Protein AF-A0A2S0L4S2-F1 (afdb_monomer_lite)

Secondary structure (DSSP, 8-state):
-PPP--TGGGGTTT--HHHHHHHHHHHHHHHHHHHS---STHHHHHHHHHHHHHHHHHT--TT-S-S--SHHHHHHHHHHHHHHHHHHHHHHHHHHHHHHHHHHHTTSS--

Foldseek 3Di:
DDDDDDLVCCVVVVHFLVNVLVVLLVVVVVVLVVVDVDDDDLSVVLLLVLLVVLCVVVVHDSPDPDPGGDSVSSVSSSVSSVVSVVVVSVVVVVVVVVVVVVVVVVVPPDD

Structure (mmCIF, N/CA/C/O backbone):
data_AF-A0A2S0L4S2-F1
#
_entry.id   AF-A0A2S0L4S2-F1
#
loop_
_atom_site.group_PDB
_atom_site.id
_atom_site.type_symbol
_atom_site.label_atom_id
_atom_site.label_alt_id
_atom_site.label_comp_id
_atom_site.label_asym_id
_atom_site.label_entity_id
_atom_site.label_seq_id
_atom_site.pdbx_PDB_ins_code
_atom_site.Cartn_x
_atom_site.Cartn_y
_atom_site.Cartn_z
_atom_site.occupancy
_atom_site.B_iso_or_equiv
_atom_site.auth_seq_id
_atom_site.auth_comp_id
_atom_site.auth_asym_id
_atom_site.auth_atom_id
_atom_site.pdbx_PDB_model_num
ATOM 1 N N . MET A 1 1 ? -10.958 -21.756 -7.878 1.00 42.56 1 MET A N 1
ATOM 2 C CA . MET A 1 1 ? -11.996 -20.803 -7.430 1.00 42.56 1 MET A CA 1
ATOM 3 C C . MET A 1 1 ? -11.287 -19.605 -6.814 1.00 42.56 1 MET A C 1
ATOM 5 O O . MET A 1 1 ? -10.539 -19.812 -5.868 1.00 42.56 1 MET A O 1
ATOM 9 N N . LYS A 1 2 ? -11.422 -18.402 -7.387 1.00 64.38 2 LYS A N 1
ATOM 10 C CA . LYS A 1 2 ? -10.919 -17.156 -6.782 1.00 64.38 2 LYS A CA 1
ATOM 11 C C . LYS A 1 2 ? -12.111 -16.488 -6.096 1.00 64.38 2 LYS A C 1
ATOM 13 O O . LYS A 1 2 ? -13.141 -16.329 -6.741 1.00 64.38 2 LYS A O 1
ATOM 18 N N . ILE A 1 3 ? -11.988 -16.177 -4.809 1.00 64.56 3 ILE A N 1
ATOM 19 C CA . ILE A 1 3 ? -12.979 -15.393 -4.066 1.00 64.56 3 ILE A CA 1
ATOM 20 C C . ILE A 1 3 ? -12.424 -13.973 -3.988 1.00 64.56 3 ILE A C 1
ATOM 22 O O . ILE A 1 3 ? -11.278 -13.793 -3.572 1.00 64.56 3 ILE A O 1
ATOM 26 N N . THR A 1 4 ? -13.212 -12.998 -4.425 1.00 75.31 4 THR A N 1
ATOM 27 C CA . THR A 1 4 ? -12.920 -11.571 -4.261 1.00 75.31 4 THR A CA 1
ATOM 28 C C . THR A 1 4 ? -13.720 -11.080 -3.062 1.00 75.31 4 THR A C 1
ATOM 30 O O . THR A 1 4 ? -14.903 -11.394 -2.957 1.00 75.31 4 THR A O 1
ATOM 33 N N . ILE A 1 5 ? -13.059 -10.381 -2.143 1.00 74.56 5 ILE A N 1
ATOM 34 C CA . ILE A 1 5 ? -13.668 -9.809 -0.941 1.00 74.56 5 ILE A CA 1
ATOM 35 C C . ILE A 1 5 ? -13.353 -8.318 -0.974 1.00 74.56 5 ILE A C 1
ATOM 37 O O . ILE A 1 5 ? -12.178 -7.961 -1.080 1.00 74.56 5 ILE A O 1
ATOM 41 N N . GLU A 1 6 ? -14.379 -7.475 -0.892 1.00 83.00 6 GLU A N 1
ATOM 42 C CA . GLU A 1 6 ? -14.199 -6.029 -0.772 1.00 83.00 6 GLU A CA 1
ATOM 43 C C . GLU A 1 6 ? -13.612 -5.677 0.603 1.00 83.00 6 GLU A C 1
ATOM 45 O O . GLU A 1 6 ? -13.834 -6.379 1.597 1.00 83.00 6 GLU A O 1
ATOM 50 N N . ILE A 1 7 ? -12.838 -4.591 0.691 1.00 81.25 7 ILE A N 1
ATOM 51 C CA . ILE A 1 7 ? -12.198 -4.180 1.956 1.00 81.25 7 ILE A CA 1
ATOM 52 C C . ILE A 1 7 ? -13.258 -3.931 3.040 1.00 81.25 7 ILE A C 1
ATOM 54 O O . ILE A 1 7 ? -13.084 -4.349 4.186 1.00 81.25 7 ILE A O 1
ATOM 58 N N . GLU A 1 8 ? -14.390 -3.346 2.657 1.00 81.75 8 GLU A N 1
ATOM 59 C CA . GLU A 1 8 ? -15.551 -3.087 3.516 1.00 81.75 8 GLU A CA 1
ATOM 60 C C . GLU A 1 8 ? -16.111 -4.374 4.145 1.00 81.75 8 GLU A C 1
ATOM 62 O O . GLU A 1 8 ? -16.473 -4.410 5.326 1.00 81.75 8 GLU A O 1
ATOM 67 N N . ASP A 1 9 ? -16.094 -5.469 3.385 1.00 83.88 9 ASP A N 1
ATOM 68 C CA . ASP A 1 9 ? -16.600 -6.767 3.815 1.00 83.88 9 ASP A CA 1
ATOM 69 C C . ASP A 1 9 ? -15.601 -7.545 4.673 1.00 83.88 9 ASP A C 1
ATOM 71 O O . ASP A 1 9 ? -15.985 -8.466 5.397 1.00 83.88 9 ASP A O 1
ATOM 75 N N . CYS A 1 10 ? -14.316 -7.178 4.661 1.00 85.19 10 CYS A N 1
ATOM 76 C CA . CYS A 1 10 ? -13.273 -7.890 5.401 1.00 85.19 10 CYS A CA 1
ATOM 77 C C . CYS A 1 10 ? -13.555 -7.947 6.912 1.00 85.19 10 CYS A C 1
ATOM 79 O O . CYS A 1 10 ? -13.213 -8.938 7.571 1.00 85.19 10 CYS A O 1
ATOM 81 N N . LYS A 1 11 ? -14.247 -6.934 7.454 1.00 84.19 11 LYS A N 1
ATOM 82 C CA . LYS A 1 11 ? -14.705 -6.915 8.851 1.00 84.19 11 LYS A CA 1
ATOM 83 C C . LYS A 1 11 ? -15.668 -8.064 9.152 1.00 84.19 11 LYS A C 1
ATOM 85 O O . LYS A 1 11 ? -15.559 -8.676 10.213 1.00 84.19 11 LYS A O 1
ATOM 90 N N . ASN A 1 12 ? -16.559 -8.384 8.215 1.00 87.38 12 ASN A N 1
ATOM 91 C CA . ASN A 1 12 ? -17.563 -9.442 8.354 1.00 87.38 12 ASN A CA 1
ATOM 92 C C . ASN A 1 12 ? -16.927 -10.842 8.353 1.00 87.38 12 ASN A C 1
ATOM 94 O O . ASN A 1 12 ? -17.488 -11.778 8.916 1.00 87.38 12 ASN A O 1
ATOM 98 N N . TYR A 1 13 ? -15.722 -10.967 7.791 1.00 85.31 13 TYR A N 1
ATOM 99 C CA . TYR A 1 13 ? -14.937 -12.204 7.760 1.00 85.31 13 TYR A CA 1
ATOM 100 C C . TYR A 1 13 ? -13.884 -12.302 8.876 1.00 85.31 13 TYR A C 1
ATOM 102 O O . TYR A 1 13 ? -13.081 -13.235 8.882 1.00 85.31 13 TYR A O 1
ATOM 110 N N . GLY A 1 14 ? -13.858 -11.352 9.820 1.00 84.62 14 GLY A N 1
ATOM 111 C CA . GLY A 1 14 ? -12.909 -11.358 10.938 1.00 84.62 14 GLY A CA 1
ATOM 112 C C . GLY A 1 14 ? -11.448 -11.178 10.516 1.00 84.62 14 GLY A C 1
ATOM 113 O O . GLY A 1 14 ? -10.538 -11.578 11.245 1.00 84.62 14 GLY A O 1
ATOM 114 N N . LEU A 1 15 ? -11.200 -10.600 9.337 1.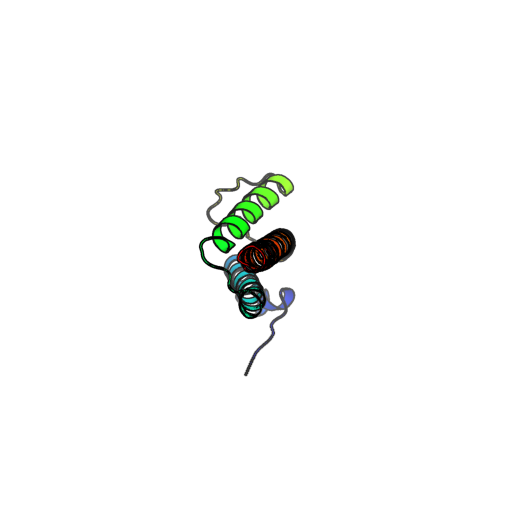00 88.69 15 LEU A N 1
ATOM 115 C CA . LEU A 1 15 ? -9.843 -10.351 8.871 1.00 88.69 15 LEU A CA 1
ATOM 116 C C . LEU A 1 15 ? -9.219 -9.207 9.683 1.00 88.69 15 LEU A C 1
ATOM 118 O O . LEU A 1 15 ? -9.867 -8.237 10.054 1.00 88.69 15 LEU A O 1
ATOM 122 N N . CYS A 1 16 ? -7.935 -9.320 10.007 1.00 89.81 16 CYS A N 1
ATOM 123 C CA . CYS A 1 16 ? -7.213 -8.223 10.647 1.00 89.81 16 CYS A CA 1
ATOM 124 C C . CYS A 1 16 ? -6.757 -7.223 9.567 1.00 89.81 16 CYS A C 1
ATOM 126 O O . CYS A 1 16 ? -6.199 -7.680 8.565 1.00 89.81 16 CYS A O 1
ATOM 128 N N . PRO A 1 17 ? -6.882 -5.895 9.768 1.00 90.25 17 PRO A N 1
ATOM 129 C CA . PRO A 1 17 ? -6.437 -4.885 8.801 1.00 90.25 17 PRO A CA 1
ATOM 130 C C . PRO A 1 17 ? -5.000 -5.088 8.304 1.00 90.25 17 PRO A C 1
ATOM 132 O O . PRO A 1 17 ? -4.752 -5.123 7.102 1.00 90.25 17 PRO A O 1
ATOM 135 N N . HIS A 1 18 ? -4.060 -5.379 9.208 1.00 88.00 18 HIS A N 1
ATOM 136 C CA . HIS A 1 18 ? -2.679 -5.709 8.837 1.00 88.00 18 HIS A CA 1
ATOM 137 C C . HIS A 1 18 ? -2.583 -6.923 7.890 1.00 88.00 18 HIS A C 1
ATOM 139 O O . HIS A 1 18 ? -1.759 -6.957 6.975 1.00 88.00 18 HIS A O 1
ATOM 145 N N . THR A 1 19 ? -3.434 -7.934 8.089 1.00 89.38 19 THR A N 1
ATOM 146 C CA . THR A 1 19 ? -3.481 -9.112 7.210 1.00 89.38 19 THR A CA 1
ATOM 147 C C . THR A 1 19 ? -4.030 -8.757 5.835 1.00 89.38 19 THR A C 1
ATOM 149 O O . THR A 1 19 ? -3.475 -9.224 4.840 1.00 89.38 19 THR A O 1
ATOM 152 N N . VAL A 1 20 ? -5.075 -7.927 5.776 1.00 91.19 20 VAL A N 1
ATOM 153 C CA . VAL A 1 20 ? -5.658 -7.449 4.515 1.00 91.19 20 VAL A CA 1
ATOM 154 C C . VAL A 1 20 ? -4.633 -6.640 3.732 1.00 91.19 20 VAL A C 1
ATOM 156 O O . VAL A 1 20 ? -4.343 -6.993 2.592 1.00 91.19 20 VAL A O 1
ATOM 159 N N . TYR A 1 21 ? -3.979 -5.664 4.367 1.00 91.25 21 TYR A N 1
ATOM 160 C CA . TYR A 1 21 ? -2.914 -4.885 3.735 1.00 91.25 21 TYR A CA 1
ATOM 161 C C . TYR A 1 21 ? -1.809 -5.774 3.155 1.00 91.25 21 TYR A C 1
ATOM 163 O O . TYR A 1 21 ? -1.473 -5.660 1.980 1.00 91.25 21 TYR A O 1
ATOM 171 N N . ARG A 1 22 ? -1.288 -6.729 3.941 1.00 89.25 22 ARG A N 1
ATOM 172 C CA . ARG A 1 22 ? -0.242 -7.652 3.468 1.00 89.25 22 ARG A CA 1
ATOM 173 C C . ARG A 1 22 ? -0.694 -8.481 2.262 1.00 89.25 22 ARG A C 1
ATOM 175 O O . ARG A 1 22 ? 0.123 -8.828 1.416 1.00 89.25 22 ARG A O 1
ATOM 182 N N . LYS A 1 23 ? -1.972 -8.864 2.201 1.00 90.50 23 LYS A N 1
ATOM 183 C CA . LYS A 1 23 ? -2.523 -9.620 1.069 1.00 90.50 23 LYS A CA 1
ATOM 184 C C . LYS A 1 23 ? -2.679 -8.745 -0.173 1.00 90.50 23 LYS A C 1
ATOM 186 O O . LYS A 1 23 ? -2.329 -9.213 -1.252 1.00 90.50 23 LYS A O 1
ATOM 191 N N . LEU A 1 24 ? -3.129 -7.502 -0.013 1.00 91.25 24 LEU A N 1
ATOM 192 C CA . LEU A 1 24 ? -3.252 -6.537 -1.105 1.00 91.25 24 LEU A CA 1
ATOM 193 C C . LEU A 1 24 ? -1.894 -6.212 -1.728 1.00 91.25 24 LEU A C 1
ATOM 195 O O . LEU A 1 24 ? -1.737 -6.336 -2.941 1.00 91.25 24 LEU A O 1
ATOM 199 N N . THR A 1 25 ? -0.894 -5.873 -0.909 1.00 91.31 25 THR A N 1
ATOM 200 C CA . THR A 1 25 ? 0.455 -5.572 -1.408 1.00 91.31 25 THR A CA 1
ATOM 201 C C . THR A 1 25 ? 1.080 -6.782 -2.089 1.00 91.31 25 THR A C 1
ATOM 203 O O . THR A 1 25 ? 1.638 -6.642 -3.171 1.00 91.31 25 THR A O 1
ATOM 206 N N . GLN A 1 26 ? 0.907 -7.986 -1.532 1.00 89.56 26 GLN A N 1
ATOM 207 C CA . GLN A 1 26 ? 1.369 -9.219 -2.168 1.00 89.56 26 GLN A CA 1
ATOM 208 C C . GLN A 1 26 ? 0.695 -9.459 -3.528 1.00 89.56 26 GLN A C 1
ATOM 210 O O . GLN A 1 26 ? 1.393 -9.730 -4.502 1.00 89.56 26 GLN A O 1
ATOM 215 N N . GLU A 1 27 ? -0.638 -9.351 -3.619 1.00 91.06 27 GLU A N 1
ATOM 216 C CA . GLU A 1 27 ? -1.350 -9.532 -4.892 1.00 91.06 27 GLU A CA 1
ATOM 217 C C . GLU A 1 27 ? -0.912 -8.490 -5.928 1.00 91.06 27 GLU A C 1
ATOM 219 O O . GLU A 1 27 ? -0.736 -8.831 -7.099 1.00 91.06 27 GLU A O 1
ATOM 224 N N . TYR A 1 28 ? -0.712 -7.240 -5.509 1.00 91.12 28 TYR A N 1
ATOM 225 C CA . TYR A 1 28 ? -0.247 -6.174 -6.391 1.00 91.12 28 TYR A CA 1
ATOM 226 C C . TYR A 1 28 ? 1.176 -6.433 -6.894 1.00 91.12 28 TYR A C 1
ATOM 228 O O . TYR A 1 28 ? 1.413 -6.472 -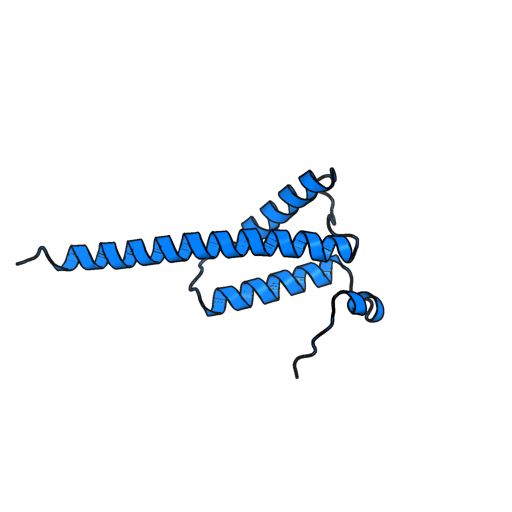8.101 1.00 91.12 28 TYR A O 1
ATOM 236 N N . SER A 1 29 ? 2.111 -6.720 -5.987 1.00 88.75 29 SER A N 1
ATOM 237 C CA . SER A 1 29 ? 3.488 -7.065 -6.338 1.00 88.75 29 SER A CA 1
ATOM 238 C C . SER A 1 29 ? 3.563 -8.282 -7.253 1.00 88.75 29 SER A C 1
ATOM 240 O O . SER A 1 29 ? 4.348 -8.291 -8.195 1.00 88.75 29 SER A O 1
ATOM 242 N N . ASP A 1 30 ? 2.754 -9.313 -7.014 1.00 87.62 30 ASP A N 1
ATOM 243 C CA . ASP A 1 30 ? 2.755 -10.511 -7.853 1.00 87.62 30 ASP A CA 1
ATOM 244 C C . ASP A 1 30 ? 2.177 -10.248 -9.248 1.00 87.62 30 ASP A C 1
ATOM 246 O O . ASP A 1 30 ? 2.608 -10.889 -10.206 1.00 87.62 30 ASP A O 1
ATOM 250 N N . LYS A 1 31 ? 1.253 -9.288 -9.401 1.00 88.44 31 LYS A N 1
ATOM 251 C CA . LYS A 1 31 ? 0.816 -8.813 -10.725 1.00 88.44 31 LYS A CA 1
ATOM 252 C C . LYS A 1 31 ? 1.954 -8.107 -11.460 1.00 88.44 31 LYS A C 1
ATOM 254 O O . LYS A 1 31 ? 2.194 -8.428 -12.617 1.00 88.44 31 LYS A O 1
ATOM 259 N N . LEU A 1 32 ? 2.682 -7.221 -10.783 1.00 86.31 32 LEU A N 1
ATOM 260 C CA . LEU A 1 32 ? 3.796 -6.483 -11.385 1.00 86.31 32 LEU A CA 1
ATOM 261 C C . LEU A 1 32 ? 4.969 -7.403 -11.766 1.00 86.31 32 LEU A C 1
ATOM 263 O O . LEU A 1 32 ? 5.488 -7.316 -12.874 1.00 86.31 32 LEU A O 1
ATOM 267 N N . LYS A 1 33 ? 5.329 -8.363 -10.905 1.00 80.50 33 LYS A N 1
ATOM 268 C CA . LYS A 1 33 ? 6.385 -9.358 -11.183 1.00 80.50 33 LYS A CA 1
ATOM 269 C C . LYS A 1 33 ? 6.091 -10.253 -12.384 1.00 80.50 33 LYS A C 1
ATOM 271 O O . LYS A 1 33 ? 7.020 -10.756 -12.998 1.00 80.50 33 LYS A O 1
ATOM 276 N N . LYS A 1 34 ? 4.822 -10.514 -12.713 1.00 75.38 34 LYS A N 1
ATOM 277 C CA . LYS A 1 34 ? 4.501 -11.333 -13.896 1.00 75.38 34 LYS A CA 1
ATOM 278 C C . LYS A 1 34 ? 4.944 -10.673 -15.195 1.00 75.38 34 LYS A C 1
ATOM 280 O O . LYS A 1 34 ? 5.216 -11.384 -16.154 1.00 75.38 34 LYS A O 1
ATOM 285 N N . ASN A 1 35 ? 5.008 -9.347 -15.202 1.00 70.31 35 ASN A N 1
ATOM 286 C CA . ASN A 1 35 ? 5.357 -8.573 -16.381 1.00 70.31 35 ASN A CA 1
ATOM 287 C C . ASN A 1 35 ? 6.841 -8.187 -16.397 1.00 70.31 35 ASN A C 1
ATOM 289 O O . ASN A 1 35 ? 7.331 -7.740 -17.424 1.00 70.31 35 ASN A O 1
ATOM 293 N N . LEU A 1 36 ? 7.549 -8.343 -15.272 1.00 69.12 36 LEU A N 1
ATOM 294 C CA . LEU A 1 36 ? 8.873 -7.765 -15.064 1.00 69.12 36 LEU A CA 1
ATOM 295 C C . LEU A 1 36 ? 9.782 -8.748 -14.328 1.00 69.12 36 LEU A C 1
ATOM 297 O O . LEU A 1 36 ? 9.443 -9.241 -13.250 1.00 69.12 36 LEU A O 1
ATOM 301 N N . ASN A 1 37 ? 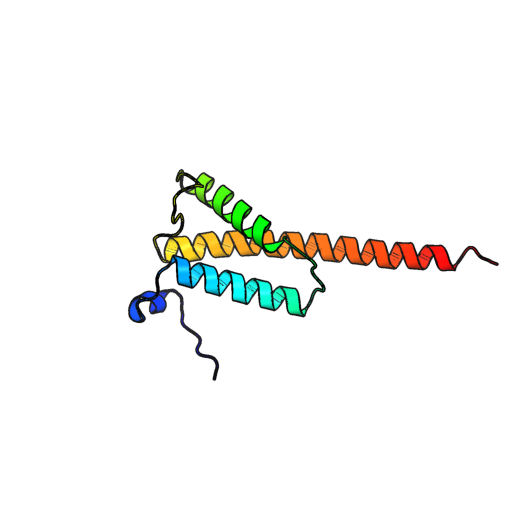10.979 -8.980 -14.869 1.00 69.06 37 ASN A N 1
ATOM 302 C CA . ASN A 1 37 ? 12.013 -9.843 -14.284 1.00 69.06 37 ASN A CA 1
ATOM 303 C C . ASN A 1 37 ? 12.735 -9.176 -13.093 1.00 69.06 37 ASN A C 1
ATOM 305 O O . ASN A 1 37 ? 13.962 -9.174 -12.985 1.00 69.06 37 ASN A O 1
ATOM 309 N N . PHE A 1 38 ? 11.967 -8.617 -12.159 1.00 68.19 38 PHE A N 1
ATOM 310 C CA . PHE A 1 38 ? 12.488 -7.942 -10.978 1.00 68.19 38 PHE A CA 1
ATOM 311 C C . PHE A 1 38 ? 13.288 -8.892 -10.078 1.00 68.19 38 PHE A C 1
ATOM 313 O O . PHE A 1 38 ? 12.739 -9.816 -9.470 1.00 68.19 38 PHE A O 1
ATOM 320 N N . LYS A 1 39 ? 14.586 -8.614 -9.913 1.00 59.25 39 LYS A N 1
ATOM 321 C CA . LYS A 1 39 ? 15.447 -9.276 -8.924 1.00 59.25 39 LYS A CA 1
ATOM 322 C C . LYS A 1 39 ? 15.492 -8.464 -7.621 1.00 59.25 39 LYS A C 1
ATOM 324 O O . LYS A 1 39 ? 15.889 -7.306 -7.623 1.00 59.25 39 LYS A O 1
ATOM 329 N N . GLY A 1 40 ? 15.172 -9.095 -6.486 1.00 61.91 40 GLY A N 1
ATOM 330 C CA . GLY A 1 40 ? 15.627 -8.642 -5.160 1.00 61.91 40 GLY A CA 1
ATOM 331 C C . GLY A 1 40 ? 14.645 -7.873 -4.260 1.00 61.91 40 GLY A C 1
ATOM 332 O O . GLY A 1 40 ? 13.426 -7.901 -4.430 1.00 61.91 40 GLY A O 1
ATOM 333 N N . SER A 1 41 ? 15.234 -7.223 -3.245 1.00 69.50 41 SER A N 1
ATOM 334 C CA . SER A 1 41 ? 14.671 -6.574 -2.040 1.00 69.50 41 SER A CA 1
ATOM 335 C C . SER A 1 41 ? 13.781 -5.349 -2.290 1.00 69.50 41 SER A C 1
ATOM 337 O O . SER A 1 41 ? 13.403 -4.654 -1.352 1.00 69.50 41 SER A O 1
ATOM 339 N N . PHE A 1 42 ? 13.402 -5.101 -3.539 1.00 77.25 42 PHE A N 1
ATOM 340 C CA . PHE A 1 42 ? 12.629 -3.941 -3.964 1.00 77.25 42 PHE A CA 1
ATOM 341 C C . PHE A 1 42 ? 11.351 -3.724 -3.128 1.00 77.25 42 PHE A C 1
ATOM 343 O O . PHE A 1 42 ? 11.170 -2.686 -2.496 1.00 77.25 42 PHE A O 1
ATOM 350 N N . TRP A 1 43 ? 10.526 -4.765 -3.029 1.00 81.06 43 TRP A N 1
ATOM 351 C CA . TRP A 1 43 ? 9.242 -4.733 -2.322 1.00 81.06 43 TRP A CA 1
ATOM 352 C C . TRP A 1 43 ? 9.371 -4.447 -0.823 1.00 81.06 43 TRP A C 1
ATOM 354 O O . TRP A 1 43 ? 8.440 -3.931 -0.199 1.00 81.06 43 TRP A O 1
ATOM 364 N N . HIS A 1 44 ? 10.528 -4.773 -0.241 1.00 82.12 44 HIS A N 1
ATOM 365 C CA . HIS A 1 44 ? 10.839 -4.406 1.133 1.00 82.12 44 HIS A CA 1
ATOM 366 C C . HIS A 1 44 ? 11.001 -2.886 1.252 1.00 82.12 44 HIS A C 1
ATOM 368 O O . HIS A 1 44 ? 10.352 -2.288 2.105 1.00 82.12 44 HIS A O 1
ATOM 374 N N . TYR A 1 45 ? 11.756 -2.250 0.351 1.00 83.50 45 TYR A N 1
ATOM 375 C CA . TYR A 1 45 ? 11.907 -0.792 0.336 1.00 83.50 45 TYR A CA 1
ATOM 376 C C . TYR A 1 45 ? 10.585 -0.073 0.065 1.00 83.50 45 TYR A C 1
ATOM 378 O O . TYR A 1 45 ? 10.272 0.874 0.775 1.00 83.50 45 TYR A O 1
ATOM 386 N N . THR A 1 46 ? 9.759 -0.560 -0.869 1.00 88.25 46 THR A N 1
ATOM 387 C CA . THR A 1 46 ? 8.407 -0.014 -1.101 1.00 88.25 46 THR A CA 1
ATOM 388 C C . THR A 1 46 ? 7.575 -0.032 0.180 1.00 88.25 46 THR A C 1
ATOM 390 O O . THR A 1 46 ? 6.919 0.951 0.525 1.00 88.25 46 THR A O 1
ATOM 393 N N . SER A 1 47 ? 7.629 -1.144 0.916 1.00 85.75 47 SER A N 1
ATOM 394 C CA . SER A 1 47 ? 6.879 -1.315 2.161 1.00 85.75 47 SER A CA 1
ATOM 395 C C . SER A 1 47 ? 7.371 -0.380 3.267 1.00 85.75 47 SER A C 1
ATOM 397 O O . SER A 1 47 ? 6.553 0.199 3.978 1.00 85.75 47 SER A O 1
ATOM 399 N N . GLU A 1 48 ? 8.685 -0.209 3.413 1.00 86.75 48 GLU A N 1
ATOM 400 C CA . GLU A 1 48 ? 9.261 0.704 4.406 1.00 86.75 48 GLU A CA 1
ATOM 401 C C . GLU A 1 48 ? 8.992 2.174 4.051 1.00 86.75 48 GLU A C 1
ATOM 403 O O . GLU A 1 48 ? 8.557 2.936 4.914 1.00 86.75 48 GLU A O 1
ATOM 408 N N . SER A 1 49 ? 9.129 2.565 2.779 1.00 90.38 49 SER A N 1
ATOM 409 C CA . SER A 1 49 ? 8.779 3.912 2.306 1.00 90.38 49 SER A CA 1
ATOM 410 C C . SER A 1 49 ? 7.298 4.230 2.502 1.00 90.38 49 SER A C 1
ATOM 412 O O . SER A 1 49 ? 6.956 5.341 2.900 1.00 90.38 49 SER A O 1
ATOM 414 N N . THR A 1 50 ? 6.418 3.247 2.294 1.00 91.50 50 THR A N 1
ATOM 415 C CA . THR A 1 50 ? 4.979 3.403 2.547 1.00 91.50 50 THR A CA 1
ATOM 416 C C . THR A 1 50 ? 4.707 3.707 4.016 1.00 91.50 50 THR A C 1
ATOM 418 O O . THR A 1 50 ? 3.980 4.648 4.327 1.00 91.50 50 THR A O 1
ATOM 421 N N . LYS A 1 51 ? 5.321 2.946 4.933 1.00 87.38 51 LYS A N 1
ATOM 422 C CA . LYS A 1 51 ? 5.176 3.176 6.377 1.00 87.38 51 LYS A CA 1
ATOM 423 C C . LYS A 1 51 ? 5.705 4.545 6.781 1.00 87.38 51 LYS A C 1
ATOM 425 O O . LYS A 1 51 ? 5.034 5.248 7.529 1.00 87.38 51 LYS A O 1
ATOM 430 N N . ASP A 1 52 ? 6.876 4.932 6.282 1.00 88.56 52 ASP A N 1
ATOM 431 C CA . ASP A 1 52 ? 7.464 6.241 6.567 1.00 88.56 52 ASP A CA 1
ATOM 432 C C . ASP A 1 52 ? 6.550 7.377 6.080 1.00 88.56 52 ASP A C 1
ATOM 434 O O . ASP A 1 52 ? 6.210 8.274 6.853 1.00 88.56 52 ASP A O 1
ATOM 438 N N . MET A 1 53 ? 6.054 7.299 4.843 1.00 90.19 53 MET A N 1
ATOM 439 C CA . MET A 1 53 ? 5.148 8.303 4.278 1.00 90.19 53 MET A CA 1
ATOM 440 C C . MET A 1 53 ? 3.822 8.379 5.042 1.00 90.19 53 MET A C 1
ATOM 442 O O . MET A 1 53 ? 3.396 9.459 5.450 1.00 90.19 53 MET A O 1
ATOM 446 N N . TYR A 1 54 ? 3.194 7.236 5.312 1.00 90.44 54 TYR A N 1
ATOM 447 C CA . TYR A 1 54 ? 1.945 7.185 6.066 1.00 90.44 54 TYR A CA 1
ATOM 448 C C . TYR A 1 54 ? 2.110 7.713 7.501 1.00 90.44 54 TYR A C 1
ATOM 450 O O . TYR A 1 54 ? 1.240 8.418 8.020 1.00 90.44 54 TYR A O 1
ATOM 458 N N . SER A 1 55 ? 3.252 7.439 8.137 1.00 88.56 55 SER A N 1
ATOM 459 C CA . SER A 1 55 ? 3.576 7.968 9.464 1.00 88.56 55 SER A CA 1
ATOM 460 C C . SER A 1 55 ? 3.649 9.500 9.472 1.00 88.56 55 SER A C 1
ATOM 462 O O . SER A 1 55 ? 3.087 10.138 10.359 1.00 88.56 55 SER A O 1
ATOM 464 N N . LYS A 1 56 ? 4.241 10.099 8.429 1.00 88.88 56 LYS A N 1
ATOM 465 C CA . LYS A 1 56 ? 4.322 11.556 8.247 1.00 88.88 56 LYS A CA 1
ATOM 466 C C . LYS A 1 56 ? 2.951 12.177 8.008 1.00 88.88 56 LYS A C 1
ATOM 468 O O . LYS A 1 56 ? 2.655 13.211 8.597 1.00 88.88 56 LYS A O 1
ATOM 473 N N . ILE A 1 57 ? 2.112 11.536 7.191 1.00 87.94 57 ILE A N 1
ATOM 474 C CA . ILE A 1 57 ? 0.746 12.002 6.900 1.00 87.94 57 ILE A CA 1
ATOM 475 C C . ILE A 1 57 ? -0.111 12.011 8.171 1.00 87.94 57 ILE A C 1
ATOM 477 O O . ILE A 1 57 ? -0.854 12.956 8.417 1.00 87.94 57 ILE A O 1
ATOM 481 N N . THR A 1 58 ? -0.003 10.966 8.991 1.00 86.38 58 THR A N 1
ATOM 482 C CA . THR A 1 58 ? -0.864 10.777 10.171 1.00 86.38 58 THR A CA 1
ATOM 483 C C . THR A 1 58 ? -0.270 11.314 11.474 1.00 86.38 58 THR A C 1
ATOM 485 O O . THR A 1 58 ? -0.943 11.300 12.504 1.00 86.38 58 THR A O 1
ATOM 488 N N . GLY A 1 59 ? 0.996 11.740 11.466 1.00 83.62 59 GLY A N 1
ATOM 489 C CA . GLY A 1 59 ? 1.753 12.090 12.672 1.00 83.62 59 GLY A CA 1
ATOM 490 C C . GLY A 1 59 ? 2.025 10.903 13.610 1.00 83.62 59 GLY A C 1
ATOM 491 O O . GLY A 1 59 ? 2.437 11.107 14.753 1.00 83.62 59 GLY A O 1
ATOM 492 N N . ARG A 1 60 ? 1.774 9.661 13.170 1.00 81.50 60 ARG A N 1
ATOM 493 C CA . ARG A 1 60 ? 2.019 8.441 13.958 1.00 81.50 60 ARG A CA 1
ATOM 494 C C . ARG A 1 60 ? 3.502 8.071 13.915 1.00 81.50 60 ARG A C 1
ATOM 496 O O . ARG A 1 60 ? 4.211 8.404 12.977 1.00 81.50 60 ARG A O 1
ATOM 503 N N . ILE A 1 61 ? 3.985 7.342 14.921 1.00 75.44 61 ILE A N 1
ATOM 504 C CA . ILE A 1 61 ? 5.385 6.891 14.956 1.00 75.44 61 ILE A CA 1
ATOM 505 C C . ILE A 1 61 ? 5.569 5.736 13.948 1.00 75.44 61 ILE A C 1
ATOM 507 O O . ILE A 1 61 ? 4.886 4.722 14.096 1.00 75.44 61 ILE A O 1
ATOM 511 N N . PRO A 1 62 ? 6.506 5.819 12.980 1.00 61.69 62 PRO A N 1
ATOM 512 C CA . PRO A 1 62 ? 6.672 4.816 11.916 1.00 61.69 62 PRO A CA 1
ATOM 513 C C . PRO A 1 62 ? 7.011 3.403 12.421 1.00 61.69 62 PRO A C 1
ATOM 515 O O . PRO A 1 62 ? 6.643 2.416 11.791 1.00 61.69 62 PRO A O 1
ATOM 518 N N . ASN A 1 63 ? 7.652 3.296 13.590 1.00 62.62 63 ASN A N 1
ATOM 519 C CA . ASN A 1 63 ? 8.047 2.030 14.222 1.00 62.62 63 ASN A CA 1
ATOM 520 C C . ASN A 1 63 ? 6.989 1.428 15.167 1.00 62.62 63 ASN A C 1
ATOM 522 O O . ASN A 1 63 ? 7.303 0.560 15.987 1.00 62.62 63 ASN A O 1
ATOM 526 N N . LEU A 1 64 ? 5.729 1.867 15.092 1.00 61.16 64 LEU A N 1
ATOM 527 C CA . LEU A 1 64 ? 4.645 1.174 15.787 1.00 61.16 64 LEU A CA 1
ATOM 528 C C . LEU A 1 64 ? 4.536 -0.264 15.269 1.00 61.16 64 LEU A C 1
ATOM 530 O O . LEU A 1 64 ? 4.505 -0.507 14.064 1.00 61.16 64 LEU A O 1
ATOM 534 N N . ARG A 1 65 ? 4.434 -1.222 16.201 1.00 63.16 65 ARG A N 1
ATOM 535 C CA . ARG A 1 65 ? 4.364 -2.665 15.903 1.00 63.16 65 ARG A CA 1
ATOM 536 C C . ARG A 1 65 ? 3.290 -2.999 14.858 1.00 63.16 65 ARG A C 1
ATOM 538 O O . ARG A 1 65 ? 3.475 -3.948 14.110 1.00 63.16 65 ARG A O 1
ATOM 545 N N . ASN A 1 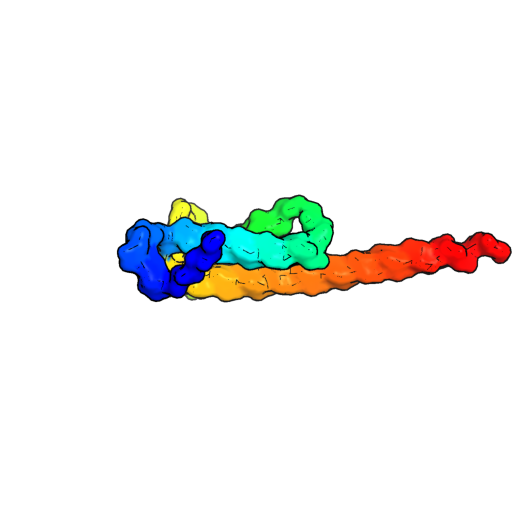66 ? 2.215 -2.205 14.807 1.00 67.75 66 ASN A N 1
ATOM 546 C CA . ASN A 1 66 ? 1.238 -2.166 13.723 1.00 67.75 66 ASN A CA 1
ATOM 547 C C . ASN A 1 66 ? 0.848 -0.705 13.445 1.00 67.75 66 ASN A C 1
ATOM 549 O O . ASN A 1 66 ? 0.136 -0.097 14.240 1.00 67.75 66 ASN A O 1
ATOM 553 N N . LEU A 1 67 ? 1.316 -0.146 12.329 1.00 78.88 67 LEU A N 1
ATOM 554 C CA . LEU A 1 67 ? 0.932 1.198 11.871 1.00 78.88 67 LEU A CA 1
ATOM 555 C C . LEU A 1 67 ? -0.496 1.224 11.283 1.00 78.88 67 LEU A C 1
ATOM 557 O O . LEU A 1 67 ? -1.162 2.256 11.3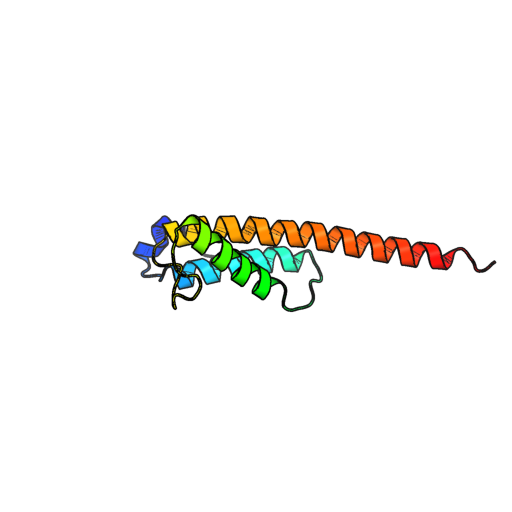04 1.00 78.88 67 LEU A O 1
ATOM 561 N N . ILE A 1 68 ? -0.945 0.062 10.795 1.00 86.94 68 ILE A N 1
ATOM 562 C CA . ILE A 1 68 ? -2.215 -0.176 10.105 1.00 86.9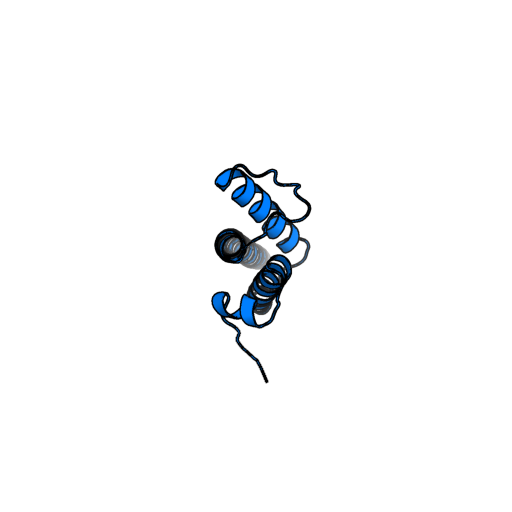4 68 ILE A CA 1
ATOM 563 C C . ILE A 1 68 ? -3.171 -0.852 11.085 1.00 86.94 68 ILE A C 1
ATOM 565 O O . ILE A 1 68 ? -3.047 -2.051 11.361 1.00 86.94 68 ILE A O 1
ATOM 569 N N . LEU A 1 69 ? -4.086 -0.068 11.650 1.00 87.19 69 LEU A N 1
ATOM 570 C CA . LEU A 1 69 ? -4.984 -0.489 12.726 1.00 87.19 69 LEU A CA 1
ATOM 571 C C . LEU A 1 69 ? -6.444 -0.557 12.280 1.00 87.19 69 LEU A C 1
ATOM 573 O O . LEU A 1 69 ? -7.217 -1.321 12.857 1.00 87.19 69 LEU A O 1
ATOM 577 N N . THR A 1 70 ? -6.816 0.208 11.257 1.00 89.94 70 THR A N 1
ATOM 578 C CA . THR A 1 70 ? -8.171 0.260 10.696 1.00 89.94 70 THR A CA 1
ATOM 579 C C . THR A 1 70 ? -8.168 -0.141 9.221 1.00 89.94 70 THR A C 1
ATOM 581 O O . THR A 1 70 ? -7.116 -0.226 8.593 1.00 89.94 70 THR A O 1
ATOM 584 N N . TYR A 1 71 ? -9.346 -0.408 8.657 1.00 90.06 71 TYR A N 1
ATOM 585 C CA . TYR A 1 71 ? -9.491 -0.643 7.216 1.00 90.06 71 TYR A CA 1
ATOM 586 C C . TYR A 1 71 ? -9.248 0.620 6.384 1.00 90.06 71 TYR A C 1
ATOM 588 O O . TYR A 1 71 ? -8.684 0.533 5.304 1.00 90.06 71 TYR A O 1
ATOM 596 N N . GLU A 1 72 ? -9.557 1.792 6.930 1.00 90.31 72 GLU A N 1
ATOM 597 C CA . GLU A 1 72 ? -9.189 3.075 6.327 1.00 90.31 72 GLU A CA 1
ATOM 598 C C . GLU A 1 72 ? -7.660 3.234 6.250 1.00 90.31 72 GLU A C 1
ATOM 600 O O . GLU A 1 72 ? -7.116 3.627 5.220 1.00 90.31 72 GLU A O 1
ATOM 605 N N . ASP A 1 73 ? -6.933 2.821 7.298 1.00 89.75 73 ASP A N 1
ATOM 606 C CA . ASP A 1 73 ? -5.468 2.793 7.268 1.00 89.75 73 ASP A CA 1
ATOM 607 C C . ASP A 1 73 ? -4.958 1.855 6.155 1.00 89.75 73 ASP A C 1
ATOM 609 O O . ASP A 1 73 ? -3.925 2.136 5.546 1.00 89.75 73 ASP A O 1
ATOM 613 N N . VAL A 1 74 ? -5.666 0.745 5.884 1.00 91.12 74 VAL A N 1
ATOM 614 C CA . VAL A 1 74 ? -5.322 -0.201 4.806 1.00 91.12 74 VAL A CA 1
ATOM 615 C C . VAL A 1 74 ? -5.449 0.470 3.450 1.00 91.12 74 VAL A C 1
ATOM 617 O O . VAL A 1 74 ? -4.519 0.359 2.657 1.00 91.12 74 VAL A O 1
ATOM 620 N N . GLU A 1 75 ? -6.563 1.151 3.191 1.00 91.44 75 GLU A N 1
ATOM 621 C CA . GLU A 1 75 ? -6.817 1.836 1.922 1.00 91.44 75 GLU A CA 1
ATOM 622 C C . GLU A 1 75 ? -5.755 2.901 1.656 1.00 91.44 75 GLU A C 1
ATOM 624 O O . GLU A 1 75 ? -5.067 2.841 0.639 1.00 91.44 75 GLU A O 1
ATOM 629 N N . ILE A 1 76 ? -5.525 3.802 2.615 1.00 92.25 76 ILE A N 1
ATOM 630 C CA . ILE A 1 76 ? -4.542 4.883 2.464 1.00 92.25 76 ILE A CA 1
ATOM 631 C C . ILE A 1 76 ? -3.130 4.314 2.275 1.00 92.25 76 ILE A C 1
ATOM 633 O O . ILE A 1 76 ? -2.411 4.726 1.364 1.00 92.25 76 ILE A O 1
ATOM 637 N N . CYS A 1 77 ? -2.711 3.353 3.109 1.00 92.31 77 CYS A N 1
ATOM 638 C CA . CYS A 1 77 ? -1.389 2.738 2.959 1.00 92.31 77 CYS A CA 1
ATOM 639 C C . CYS A 1 77 ? -1.255 2.009 1.621 1.00 92.31 77 CYS A C 1
ATOM 641 O O . CYS A 1 77 ? -0.177 2.006 1.034 1.00 92.31 77 CYS A O 1
ATOM 643 N N . PHE A 1 78 ? -2.318 1.360 1.146 1.00 93.75 78 PHE A N 1
ATOM 644 C CA . PHE A 1 78 ? -2.278 0.630 -0.112 1.00 93.75 78 PHE A CA 1
ATOM 645 C C . PHE A 1 78 ? -2.172 1.568 -1.317 1.00 93.75 78 PHE A C 1
ATOM 647 O O . PHE A 1 78 ? -1.396 1.277 -2.225 1.00 93.75 78 PHE A O 1
ATOM 654 N N . GLU A 1 79 ? -2.860 2.710 -1.310 1.00 94.69 79 GLU A N 1
ATOM 655 C CA . GLU A 1 79 ? -2.695 3.735 -2.349 1.00 94.69 79 GLU A CA 1
ATOM 656 C C . GLU A 1 79 ? -1.253 4.258 -2.403 1.00 94.69 79 GLU A C 1
ATOM 658 O O . GLU A 1 79 ? -0.627 4.222 -3.461 1.00 94.69 79 GLU A O 1
ATOM 663 N N . ILE A 1 80 ? -0.674 4.618 -1.252 1.00 94.44 80 ILE A N 1
ATOM 664 C CA . ILE A 1 80 ? 0.731 5.052 -1.161 1.00 94.44 80 ILE A CA 1
ATOM 665 C C . ILE A 1 80 ? 1.679 3.955 -1.672 1.00 94.44 80 ILE A C 1
ATOM 667 O O . ILE A 1 80 ? 2.641 4.227 -2.392 1.00 94.44 80 ILE A O 1
ATOM 671 N N . PHE A 1 81 ? 1.413 2.697 -1.311 1.00 94.00 81 PHE A N 1
ATOM 672 C CA . PHE A 1 81 ? 2.212 1.567 -1.772 1.00 94.00 81 PHE A CA 1
ATOM 673 C C . PHE A 1 81 ? 2.192 1.437 -3.296 1.00 94.00 81 PHE A C 1
ATOM 675 O O . PHE A 1 81 ? 3.250 1.204 -3.885 1.00 94.00 81 PHE A O 1
ATOM 682 N N . LYS A 1 82 ? 1.022 1.585 -3.933 1.00 94.88 82 LYS A N 1
ATOM 683 C CA . LYS A 1 82 ? 0.898 1.535 -5.397 1.00 94.88 82 LYS A CA 1
ATOM 684 C C . LYS A 1 82 ? 1.710 2.640 -6.057 1.00 94.88 82 LYS A C 1
ATOM 686 O O . LYS A 1 82 ? 2.484 2.333 -6.951 1.00 94.88 82 LYS A O 1
ATOM 691 N N . GLU A 1 83 ? 1.620 3.877 -5.568 1.00 94.25 83 GLU A N 1
ATOM 692 C CA . GLU A 1 83 ? 2.394 4.995 -6.126 1.00 94.25 83 GLU A CA 1
ATOM 693 C C . GLU A 1 83 ? 3.900 4.713 -6.117 1.00 94.25 83 GLU A C 1
ATOM 695 O O . GLU A 1 83 ? 4.582 4.900 -7.127 1.00 94.25 83 GLU A O 1
ATOM 700 N N . PHE A 1 84 ? 4.430 4.206 -4.998 1.00 92.69 84 PHE A N 1
ATOM 701 C CA . PHE A 1 84 ? 5.831 3.800 -4.953 1.00 92.69 84 PHE A CA 1
ATOM 702 C C . PHE A 1 84 ? 6.102 2.635 -5.905 1.00 92.69 84 PHE A C 1
ATOM 704 O O . PHE A 1 84 ? 7.043 2.705 -6.693 1.00 92.69 84 PHE A O 1
ATOM 711 N N . ALA A 1 85 ? 5.310 1.564 -5.838 1.00 91.56 85 ALA A N 1
ATOM 712 C CA . ALA A 1 85 ? 5.494 0.378 -6.668 1.00 91.56 85 ALA A CA 1
ATOM 713 C C . ALA A 1 85 ? 5.532 0.721 -8.164 1.00 91.56 85 ALA A C 1
ATOM 715 O O . ALA A 1 85 ? 6.463 0.312 -8.855 1.00 91.56 85 ALA A O 1
ATOM 716 N N . ASP A 1 86 ? 4.583 1.526 -8.631 1.00 91.69 86 ASP A N 1
ATOM 717 C CA . ASP A 1 86 ? 4.467 1.949 -10.024 1.00 91.69 86 ASP A CA 1
ATOM 718 C C . ASP A 1 86 ? 5.641 2.837 -10.432 1.00 91.69 86 ASP A C 1
ATOM 720 O O . ASP A 1 86 ? 6.212 2.662 -11.509 1.00 91.69 86 ASP A O 1
ATOM 724 N N . LYS A 1 87 ? 6.082 3.744 -9.550 1.00 90.50 87 LYS A N 1
ATOM 725 C CA . LYS A 1 87 ? 7.235 4.596 -9.858 1.00 90.50 87 LYS A CA 1
ATOM 726 C C . LYS A 1 87 ? 8.516 3.792 -10.032 1.00 90.50 87 LYS A C 1
ATOM 728 O O . LYS A 1 87 ? 9.355 4.110 -10.871 1.00 90.50 87 LYS A O 1
ATOM 733 N N . TRP A 1 88 ? 8.679 2.751 -9.235 1.00 86.56 88 TRP A N 1
ATOM 734 C CA . TRP A 1 88 ? 9.822 1.862 -9.342 1.00 86.56 88 TRP A CA 1
ATOM 735 C C . TRP A 1 88 ? 9.769 0.959 -10.569 1.00 86.56 88 TRP A C 1
ATOM 737 O O . TRP A 1 88 ? 10.816 0.715 -11.163 1.00 86.56 88 TRP A O 1
ATOM 747 N N . VAL A 1 89 ? 8.576 0.507 -10.963 1.00 87.56 89 VAL A N 1
ATOM 748 C CA . VAL A 1 89 ? 8.343 -0.156 -12.254 1.00 87.56 89 VAL A CA 1
ATOM 749 C C . VAL A 1 89 ? 8.810 0.739 -13.400 1.00 87.56 89 VAL A C 1
ATOM 751 O O . VAL A 1 89 ? 9.684 0.323 -14.154 1.00 87.56 89 VAL A O 1
ATOM 754 N N . GLU A 1 90 ? 8.347 1.991 -13.449 1.00 88.62 90 GLU A N 1
ATOM 755 C CA . GLU A 1 90 ? 8.743 2.967 -14.478 1.00 88.62 90 GLU A CA 1
ATOM 756 C C . GLU A 1 90 ? 10.268 3.172 -14.527 1.00 88.62 90 GLU A C 1
ATOM 758 O O . GLU A 1 90 ? 10.871 3.259 -15.597 1.00 88.62 90 GLU A O 1
ATOM 763 N N . ILE A 1 91 ? 10.909 3.268 -13.358 1.00 86.19 91 ILE A N 1
ATOM 764 C CA . ILE A 1 91 ? 12.363 3.429 -13.265 1.00 86.19 91 ILE A CA 1
ATOM 765 C C . ILE A 1 91 ? 13.075 2.186 -13.802 1.00 86.19 91 ILE A C 1
ATOM 767 O O . ILE A 1 91 ? 14.038 2.321 -14.553 1.00 86.19 91 ILE A O 1
ATOM 771 N N . TYR A 1 92 ? 12.623 0.992 -13.420 1.00 82.94 92 TYR A N 1
ATOM 772 C CA . TYR A 1 92 ? 13.241 -0.262 -13.835 1.00 82.94 92 TYR A CA 1
ATOM 773 C C . TYR A 1 92 ? 13.123 -0.487 -15.341 1.00 82.94 92 TYR A C 1
ATOM 775 O O . TYR A 1 92 ? 14.132 -0.772 -15.974 1.00 82.94 92 TYR A O 1
ATOM 783 N N . GLU A 1 93 ? 11.932 -0.306 -15.913 1.00 83.94 93 GLU A N 1
ATOM 784 C CA . GLU A 1 93 ? 11.700 -0.437 -17.358 1.00 83.94 93 GLU A CA 1
ATOM 785 C C . GLU A 1 93 ? 12.627 0.495 -18.147 1.00 83.94 93 GLU A C 1
ATOM 787 O O . GLU A 1 93 ? 13.303 0.061 -19.075 1.00 83.94 93 GLU A O 1
ATOM 792 N N . ARG A 1 94 ? 12.775 1.749 -17.700 1.00 83.44 94 ARG A N 1
ATOM 793 C CA . ARG A 1 94 ? 13.718 2.697 -18.308 1.00 83.44 94 ARG A CA 1
ATOM 794 C C . ARG A 1 94 ? 15.176 2.233 -18.222 1.00 83.44 94 ARG A C 1
ATOM 796 O O . ARG A 1 94 ? 15.950 2.503 -19.138 1.00 83.44 94 ARG A O 1
ATOM 803 N N . TYR A 1 95 ? 15.581 1.617 -17.112 1.00 79.06 95 TYR A N 1
ATOM 804 C CA . TYR A 1 95 ? 16.938 1.081 -16.970 1.00 79.06 95 TYR A CA 1
ATOM 805 C C . TYR A 1 95 ? 17.167 -0.135 -17.874 1.00 79.06 95 TYR A C 1
ATOM 807 O O . TYR A 1 95 ? 18.229 -0.224 -18.484 1.00 79.06 95 TYR A O 1
ATOM 815 N N . ASP A 1 96 ? 16.189 -1.034 -17.982 1.00 75.12 96 ASP A N 1
ATOM 816 C CA . ASP A 1 96 ? 16.257 -2.233 -18.828 1.00 75.12 96 ASP A CA 1
ATOM 817 C C . ASP A 1 96 ? 16.388 -1.844 -20.314 1.00 75.12 96 ASP A C 1
ATOM 819 O O . ASP A 1 96 ? 17.314 -2.282 -20.993 1.00 75.12 96 ASP A O 1
ATOM 823 N N . GLU A 1 97 ? 15.574 -0.888 -20.783 1.00 74.50 97 GLU A N 1
ATOM 824 C CA . GLU A 1 97 ? 15.659 -0.318 -22.141 1.00 74.50 97 GLU A CA 1
ATOM 825 C C . GLU A 1 97 ? 17.030 0.318 -22.446 1.00 74.50 97 GLU A C 1
ATOM 827 O O . GLU A 1 97 ? 17.547 0.244 -23.568 1.00 74.50 97 GLU A O 1
ATOM 832 N N . GLN A 1 98 ? 17.645 0.969 -21.454 1.00 71.81 98 GLN A N 1
ATOM 833 C CA . GLN A 1 98 ? 18.977 1.561 -21.607 1.00 71.81 98 GLN A CA 1
ATOM 834 C C . GLN A 1 98 ? 20.078 0.501 -21.703 1.00 71.81 98 GLN A C 1
ATOM 836 O O . GLN A 1 98 ? 21.040 0.694 -22.446 1.00 71.81 98 GLN A O 1
ATOM 841 N N . ILE A 1 99 ? 19.943 -0.618 -20.989 1.00 65.50 99 ILE A N 1
ATOM 842 C CA . ILE A 1 99 ? 20.894 -1.731 -21.074 1.00 65.50 99 ILE A CA 1
ATOM 843 C C . ILE A 1 99 ? 20.792 -2.390 -22.452 1.00 65.50 99 ILE A C 1
ATOM 845 O O . ILE A 1 99 ? 21.810 -2.460 -23.145 1.00 65.50 99 ILE A O 1
ATOM 849 N N . ASP A 1 100 ? 19.584 -2.745 -22.894 1.00 61.69 100 ASP A N 1
ATOM 850 C CA . ASP A 1 100 ? 19.350 -3.366 -24.206 1.00 61.69 100 ASP A CA 1
ATOM 851 C C . ASP A 1 100 ? 19.840 -2.476 -25.361 1.00 61.69 100 ASP A C 1
ATOM 853 O O . ASP A 1 100 ? 20.481 -2.943 -26.308 1.00 61.69 100 ASP A O 1
ATOM 857 N N . SER A 1 101 ? 19.614 -1.160 -25.274 1.00 61.50 101 SER A N 1
ATOM 858 C CA . SER A 1 101 ? 20.134 -0.221 -26.274 1.00 61.50 101 SER A CA 1
ATOM 859 C C . SER A 1 101 ? 21.661 -0.086 -26.224 1.00 61.50 101 SER A C 1
ATOM 861 O O . SER A 1 101 ? 22.289 0.000 -27.280 1.00 61.50 101 SER A O 1
ATOM 863 N N . SER A 1 102 ? 22.292 -0.140 -25.048 1.00 58.78 102 SER A N 1
ATOM 864 C CA . SER A 1 102 ? 23.756 -0.069 -24.918 1.00 58.78 102 SER A CA 1
ATOM 865 C C . SER A 1 102 ? 24.482 -1.333 -25.407 1.00 58.78 102 SER A C 1
ATOM 867 O O . SER A 1 102 ? 25.539 -1.220 -26.032 1.00 58.78 102 SER A O 1
ATOM 869 N N . GLU A 1 103 ? 23.898 -2.522 -25.217 1.00 55.97 103 GLU A N 1
ATOM 870 C CA . GLU A 1 103 ? 24.422 -3.780 -25.771 1.00 55.97 103 GLU A CA 1
ATOM 871 C C . GLU A 1 103 ? 24.261 -3.832 -27.301 1.00 55.97 103 GLU A C 1
ATOM 873 O O . GLU A 1 103 ? 25.143 -4.323 -28.012 1.00 55.97 103 GLU A O 1
ATOM 878 N N . SER A 1 104 ? 23.188 -3.237 -27.837 1.00 51.88 104 SER A N 1
ATOM 879 C CA . SER A 1 104 ? 22.989 -3.119 -29.288 1.00 51.88 104 SER A CA 1
ATOM 880 C C . SER A 1 104 ? 24.003 -2.190 -29.974 1.00 51.88 104 SER A C 1
ATOM 882 O O . SER A 1 104 ? 24.297 -2.375 -31.150 1.00 51.88 104 SER A O 1
ATOM 884 N N . ILE A 1 105 ? 24.590 -1.223 -29.258 1.00 50.97 105 ILE A N 1
ATOM 885 C CA . ILE A 1 105 ? 25.598 -0.305 -29.817 1.00 50.97 105 ILE A CA 1
ATOM 886 C C . ILE A 1 105 ? 26.977 -0.982 -29.906 1.00 50.97 105 ILE A C 1
ATOM 888 O O . ILE A 1 105 ? 27.717 -0.737 -30.857 1.00 50.97 105 ILE A O 1
ATOM 892 N N . GLN A 1 106 ? 27.314 -1.900 -28.990 1.00 47.62 106 GLN A N 1
ATOM 893 C CA . GLN A 1 106 ? 28.605 -2.609 -29.019 1.00 47.62 106 GLN A CA 1
ATOM 894 C C . GLN A 1 106 ? 28.753 -3.615 -30.172 1.00 47.62 106 GLN A C 1
ATOM 896 O O . GLN A 1 106 ? 29.866 -4.056 -30.454 1.00 47.62 106 GLN A O 1
ATOM 901 N N . THR A 1 107 ? 27.671 -3.974 -30.868 1.00 47.28 107 THR A N 1
ATOM 902 C CA . THR A 1 107 ? 27.715 -4.952 -31.969 1.00 47.28 107 THR A CA 1
ATOM 903 C C . THR A 1 107 ? 27.989 -4.346 -33.352 1.00 47.28 107 THR A C 1
ATOM 905 O O . THR A 1 107 ? 28.171 -5.106 -34.301 1.00 47.28 107 THR A O 1
ATOM 908 N N . TYR A 1 108 ? 28.109 -3.017 -33.482 1.00 47.41 108 TYR A N 1
ATOM 909 C CA . TYR A 1 108 ? 28.349 -2.351 -34.777 1.00 47.41 108 TYR A CA 1
ATOM 910 C C . TYR A 1 108 ? 29.751 -1.740 -34.971 1.00 47.41 108 TYR A C 1
ATOM 912 O O . TYR A 1 108 ? 29.997 -1.157 -36.022 1.00 47.41 108 TYR A O 1
ATOM 920 N N . GLU A 1 109 ? 30.698 -1.914 -34.040 1.00 47.44 109 GLU A N 1
ATOM 921 C CA . GLU A 1 109 ? 32.085 -1.410 -34.184 1.00 47.44 109 GLU A CA 1
ATOM 922 C C . GLU A 1 109 ? 33.152 -2.516 -34.312 1.00 47.44 109 GLU A C 1
ATOM 924 O O . GLU A 1 109 ? 34.261 -2.406 -33.791 1.00 47.44 109 GLU A O 1
ATOM 929 N N . LEU A 1 110 ? 32.841 -3.598 -35.029 1.00 44.09 110 LEU A N 1
ATOM 930 C CA . LEU A 1 110 ? 33.835 -4.600 -35.438 1.00 44.09 110 LEU A CA 1
ATOM 931 C C . LEU A 1 110 ? 33.660 -4.973 -36.918 1.00 44.09 110 LEU A C 1
ATOM 933 O O . LEU A 1 110 ? 33.312 -6.107 -37.238 1.00 44.09 110 LEU A O 1
ATOM 937 N N . PHE A 1 111 ? 33.913 -4.015 -37.813 1.00 43.38 111 PHE A N 1
ATOM 938 C CA . PHE A 1 111 ? 34.270 -4.271 -39.214 1.00 43.38 111 PHE A CA 1
ATOM 939 C C . PHE A 1 111 ? 35.358 -3.304 -39.674 1.00 43.38 111 PHE A C 1
ATOM 941 O O . PHE A 1 111 ? 35.198 -2.086 -39.442 1.00 43.38 111 PHE A O 1
#

Sequence (111 aa):
MKITIEIEDCKNYGLCPHTVYRKLTQEYSDKLKKNLNFKGSFWHYTSESTKDMYSKITGRIPNLRNLILTYEDVEICFEIFKEFADKWVEIYERYDEQIDSSESIQTYELF

Organism: NCBI:txid114527

Radius of gyration: 18.68 Å; chains: 1; bounding box: 52×33×55 Å

pLDDT: mean 79.66, std 13.84, range [42.56, 94.88]